Protein AF-A0A836XB30-F1 (afdb_monomer_lite)

Secondary structure (DSSP, 8-state):
------SS-------TT-----------SS-S----STTTSSEEE----EEEETTEEEE--EEE-TT--S-----

pLDDT: mean 78.63, std 13.52, range [43.88, 94.88]

Structure (mmCIF, N/CA/C/O backbone):
data_AF-A0A836XB30-F1
#
_entry.id   AF-A0A836XB30-F1
#
loop_
_atom_site.group_PDB
_atom_site.id
_atom_site.type_symbol
_atom_site.label_atom_id
_atom_site.label_alt_id
_atom_site.label_comp_id
_atom_site.label_asym_id
_atom_site.label_entity_id
_atom_site.label_seq_id
_atom_site.pdbx_PDB_ins_code
_atom_site.Cartn_x
_atom_site.Cartn_y
_atom_site.Cartn_z
_atom_site.occupancy
_atom_site.B_iso_or_equiv
_atom_site.auth_seq_id
_atom_site.auth_comp_id
_atom_site.auth_asym_id
_atom_site.auth_atom_id
_atom_site.pdbx_PDB_model_num
ATOM 1 N N . MET A 1 1 ? -18.069 14.012 15.178 1.00 45.69 1 MET A N 1
ATOM 2 C CA . MET A 1 1 ? -16.877 13.295 15.680 1.00 45.69 1 MET A CA 1
ATOM 3 C C . MET A 1 1 ? -15.965 13.072 14.484 1.00 45.69 1 MET A C 1
ATOM 5 O O . MET A 1 1 ? -16.397 12.404 13.559 1.00 45.69 1 MET A O 1
ATOM 9 N N . GLN A 1 2 ? -14.787 13.695 14.444 1.00 43.88 2 GLN A N 1
ATOM 10 C CA . GLN A 1 2 ? -13.771 13.429 13.418 1.00 43.88 2 GLN A CA 1
ATOM 11 C C . GLN A 1 2 ? -12.719 12.514 14.040 1.00 43.88 2 GLN A C 1
ATOM 13 O O . GLN A 1 2 ? -12.173 12.840 15.093 1.00 43.88 2 GLN A O 1
ATOM 18 N N . ILE A 1 3 ? -12.489 11.357 13.427 1.00 48.88 3 ILE A N 1
ATOM 19 C CA . ILE A 1 3 ? -11.457 10.406 13.840 1.00 48.88 3 ILE A CA 1
ATOM 20 C C . ILE A 1 3 ? -10.322 10.539 12.829 1.00 48.88 3 ILE A C 1
ATOM 22 O O . ILE A 1 3 ? -10.556 10.423 11.628 1.00 48.88 3 ILE A O 1
ATOM 26 N N . LEU A 1 4 ? -9.115 10.817 13.318 1.00 51.06 4 LEU A N 1
ATOM 27 C CA . LEU A 1 4 ? -7.903 10.848 12.508 1.00 51.06 4 LEU A CA 1
ATOM 28 C C . LEU A 1 4 ? -7.171 9.515 12.683 1.00 51.06 4 LEU A C 1
ATOM 30 O O . LEU A 1 4 ? -6.698 9.214 13.778 1.00 51.06 4 LEU A O 1
ATOM 34 N N . CYS A 1 5 ? -7.084 8.733 11.610 1.00 55.06 5 CYS A N 1
ATOM 35 C CA . CYS A 1 5 ? -6.362 7.463 11.570 1.00 55.06 5 CYS A CA 1
ATOM 36 C C . CYS A 1 5 ? -5.062 7.638 10.772 1.00 55.06 5 CYS A C 1
ATOM 38 O O . CYS A 1 5 ? -4.963 7.169 9.643 1.00 55.06 5 CYS A O 1
ATOM 40 N N . GLU A 1 6 ? -4.078 8.341 11.335 1.00 56.47 6 GLU A N 1
ATOM 41 C CA . GLU A 1 6 ? -2.762 8.516 10.709 1.00 56.47 6 GLU A CA 1
ATOM 42 C C . GLU A 1 6 ? -1.681 7.746 11.472 1.00 56.47 6 GLU A C 1
ATOM 44 O O . GLU A 1 6 ? -1.572 7.838 12.694 1.00 56.47 6 GLU A O 1
ATOM 49 N N . GLY A 1 7 ? -0.855 6.993 10.739 1.00 53.75 7 GLY A N 1
ATOM 50 C CA . GLY A 1 7 ? 0.304 6.285 11.295 1.00 53.75 7 GLY A CA 1
ATOM 51 C C . GLY A 1 7 ? 1.542 7.168 11.481 1.00 53.75 7 GLY A C 1
ATOM 52 O O . GLY A 1 7 ? 2.537 6.708 12.036 1.00 53.75 7 GLY A O 1
ATOM 53 N N . HIS A 1 8 ? 1.505 8.422 11.018 1.00 57.31 8 HIS A N 1
ATOM 54 C CA . HIS A 1 8 ? 2.653 9.323 11.026 1.00 57.31 8 HIS A CA 1
ATOM 55 C C . HIS A 1 8 ? 2.394 10.534 11.949 1.00 57.31 8 HIS A C 1
ATOM 57 O O . HIS A 1 8 ? 1.430 11.262 11.746 1.00 57.31 8 HIS A O 1
ATOM 63 N N . PRO A 1 9 ? 3.241 10.807 12.960 1.00 58.62 9 PRO A N 1
ATOM 64 C CA . PRO A 1 9 ? 2.904 11.719 14.063 1.00 58.62 9 PRO A CA 1
ATOM 65 C C . PRO A 1 9 ? 3.085 13.217 13.758 1.00 58.62 9 PRO A C 1
ATOM 67 O O . PRO A 1 9 ? 3.044 14.037 14.676 1.00 58.62 9 PRO A O 1
ATOM 70 N N . ARG A 1 10 ? 3.325 13.617 12.502 1.00 66.56 10 ARG A N 1
ATOM 71 C CA . ARG A 1 10 ? 3.534 15.038 12.166 1.00 66.56 10 ARG A CA 1
ATOM 72 C C . ARG A 1 10 ? 2.206 15.756 11.972 1.00 66.56 10 ARG A C 1
ATOM 74 O O . ARG A 1 10 ? 1.747 15.935 10.851 1.00 66.56 10 ARG A O 1
ATOM 81 N N . ILE A 1 11 ? 1.642 16.212 13.083 1.00 73.50 11 ILE A N 1
ATOM 82 C CA . ILE A 1 11 ? 0.399 16.979 13.113 1.00 73.50 11 ILE A CA 1
ATOM 83 C C . ILE A 1 11 ? 0.720 18.434 13.446 1.00 73.50 11 ILE A C 1
ATOM 85 O O . ILE A 1 11 ? 1.342 18.726 14.464 1.00 73.50 11 ILE A O 1
ATOM 89 N N . LEU A 1 12 ? 0.313 19.344 12.558 1.00 72.81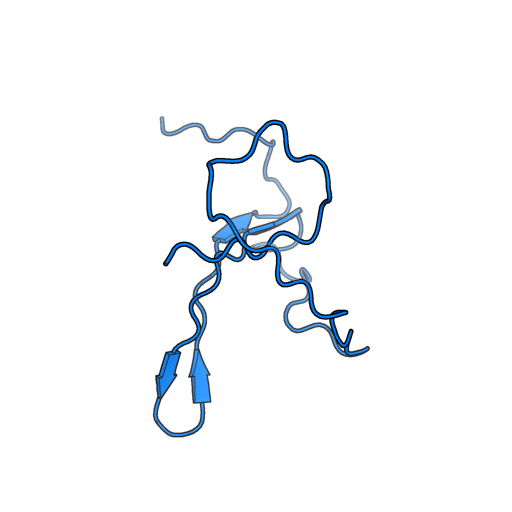 12 LEU A N 1
ATOM 90 C CA . LEU A 1 12 ? 0.659 20.770 12.625 1.00 72.81 12 LEU A CA 1
ATOM 91 C C . LEU A 1 12 ? -0.277 21.593 13.524 1.00 72.81 12 LEU A C 1
ATOM 93 O O . LEU A 1 12 ? 0.064 22.714 13.893 1.00 72.81 12 LEU A O 1
ATOM 97 N N . GLY A 1 13 ? -1.448 21.064 13.886 1.00 72.06 13 GLY A N 1
ATOM 98 C CA . GLY A 1 13 ? -2.413 21.771 14.726 1.00 72.06 13 GLY A CA 1
ATOM 99 C C . GLY A 1 13 ? -3.609 20.911 15.123 1.00 72.06 13 GLY A C 1
ATOM 100 O O . GLY A 1 13 ? -3.899 19.901 14.484 1.00 72.06 13 GLY A O 1
ATOM 101 N N . LEU A 1 14 ? -4.293 21.316 16.197 1.00 77.31 14 LEU A N 1
ATOM 102 C CA . LEU A 1 14 ? -5.437 20.607 16.772 1.00 77.31 14 LEU A CA 1
ATOM 103 C C . LEU A 1 14 ? -6.544 21.578 17.159 1.00 77.31 14 LEU A C 1
ATOM 105 O O . LEU A 1 14 ? -6.282 22.628 17.744 1.00 77.31 14 LEU A O 1
ATOM 109 N N . SER A 1 15 ? -7.789 21.204 16.875 1.00 81.56 15 SER A N 1
ATOM 110 C CA . SER A 1 15 ? -8.964 21.937 17.345 1.00 81.56 15 SER A CA 1
ATOM 111 C C . SER A 1 15 ? -9.357 21.510 18.763 1.00 81.56 15 SER A C 1
ATOM 113 O O . SER A 1 15 ? -9.110 20.378 19.187 1.00 81.56 15 SER A O 1
ATOM 115 N N . ALA A 1 16 ? -10.014 22.408 19.501 1.00 82.56 16 ALA A N 1
ATOM 116 C CA . ALA A 1 16 ? -10.546 22.095 20.824 1.00 82.56 16 ALA A CA 1
ATOM 117 C C . ALA A 1 16 ? -11.545 20.923 20.753 1.00 82.56 16 ALA A C 1
ATOM 119 O O . ALA A 1 16 ? -12.431 20.899 19.901 1.00 82.56 16 ALA A O 1
ATOM 120 N N . GLY A 1 17 ? -11.396 19.947 21.655 1.00 81.56 17 GLY A N 1
ATOM 121 C CA . GLY A 1 17 ? -12.248 18.752 21.713 1.00 81.56 17 GLY A CA 1
ATOM 122 C C . GLY A 1 17 ? -11.816 17.592 20.806 1.00 81.56 17 GLY A C 1
ATOM 123 O O . GLY A 1 17 ? -12.492 16.564 20.777 1.00 81.56 17 GLY A O 1
ATOM 124 N N . MET A 1 18 ? -10.697 17.717 20.085 1.00 77.00 18 MET A N 1
ATOM 125 C CA . MET A 1 18 ? -10.147 16.625 19.282 1.00 77.00 18 MET A CA 1
ATOM 126 C C . MET A 1 18 ? -9.564 15.522 20.181 1.00 77.00 18 MET A C 1
ATOM 128 O O . MET A 1 18 ? -8.876 15.804 21.164 1.00 77.00 18 MET A O 1
ATOM 132 N N . ARG A 1 19 ? -9.838 14.254 19.850 1.00 72.12 19 ARG A N 1
ATOM 133 C CA . ARG A 1 19 ? -9.325 13.085 20.578 1.00 72.12 19 ARG A CA 1
ATOM 134 C C . ARG A 1 19 ? -8.449 12.247 19.662 1.00 72.12 19 ARG A C 1
ATOM 136 O O . ARG A 1 19 ? -8.916 11.755 18.639 1.00 72.12 19 ARG A O 1
ATOM 143 N N . PHE A 1 20 ? -7.212 12.022 20.085 1.00 71.50 20 PHE A N 1
ATOM 144 C CA . PHE A 1 20 ? -6.340 11.051 19.444 1.00 71.50 20 PHE A CA 1
ATOM 145 C C . PHE A 1 20 ? -6.691 9.641 19.877 1.00 71.50 20 PHE A C 1
ATOM 147 O O . PHE A 1 20 ? -6.802 9.348 21.070 1.00 71.50 20 PHE A O 1
ATOM 154 N N . VAL A 1 21 ? -6.834 8.766 18.893 1.00 70.62 21 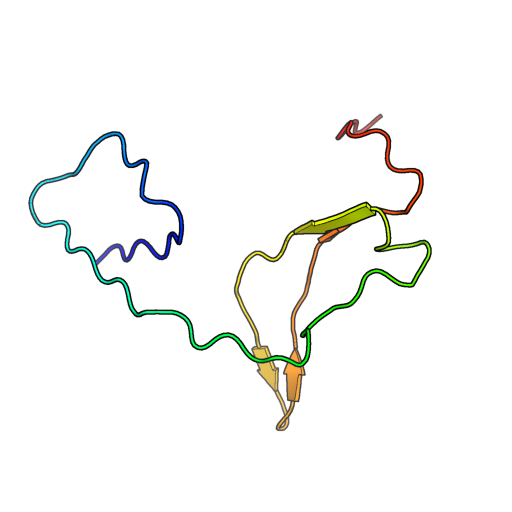VAL A N 1
ATOM 155 C CA . VAL A 1 21 ? -6.954 7.332 19.104 1.00 70.62 21 VAL A CA 1
ATOM 156 C C . VAL A 1 21 ? -5.976 6.684 18.142 1.00 70.62 21 VAL A C 1
ATOM 158 O O . VAL A 1 21 ? -6.215 6.655 16.941 1.00 70.62 21 VAL A O 1
ATOM 161 N N . SER A 1 22 ? -4.863 6.195 18.675 1.00 70.69 22 SER A N 1
ATOM 162 C CA . SER A 1 22 ? -3.925 5.366 17.930 1.00 70.69 22 SER A CA 1
ATOM 163 C C . SER A 1 22 ? -3.927 3.988 18.566 1.00 70.69 22 SER A C 1
ATOM 165 O O . SER A 1 22 ? -3.736 3.861 19.776 1.00 70.69 22 SER A O 1
ATOM 167 N N . HIS A 1 23 ? -4.192 2.970 17.758 1.00 70.38 23 HIS A N 1
ATOM 168 C CA . HIS A 1 23 ? -3.986 1.586 18.150 1.00 70.38 23 HIS A CA 1
ATOM 169 C C . HIS A 1 23 ? -2.720 1.105 17.449 1.00 70.38 23 HIS A C 1
ATOM 171 O O . HIS A 1 23 ? -2.571 1.376 16.253 1.00 70.38 23 HIS A O 1
ATOM 177 N N . PRO A 1 24 ? -1.811 0.407 18.150 1.00 71.19 24 PRO A N 1
ATOM 178 C CA . PRO A 1 24 ? -0.669 -0.197 17.486 1.00 71.19 24 PRO A CA 1
ATOM 179 C C . PRO A 1 24 ? -1.189 -1.136 16.388 1.00 71.19 24 PRO A C 1
ATOM 181 O O . PRO A 1 24 ? -2.030 -1.994 16.679 1.00 71.19 24 PRO A O 1
ATOM 184 N N . PRO A 1 25 ? -0.747 -0.973 15.129 1.00 74.44 25 PRO A N 1
ATOM 185 C CA . PRO A 1 25 ? -1.174 -1.868 14.072 1.00 74.44 25 PRO A CA 1
ATOM 186 C C . PRO A 1 25 ? -0.636 -3.268 14.367 1.00 74.44 25 PRO A C 1
ATOM 188 O O . PRO A 1 25 ? 0.544 -3.443 14.677 1.00 74.44 25 PRO A O 1
ATOM 191 N N . HIS A 1 26 ? -1.492 -4.278 14.248 1.00 79.50 26 HIS A N 1
ATOM 192 C CA . HIS A 1 26 ? -1.022 -5.652 14.175 1.00 79.50 26 HIS A CA 1
ATOM 193 C C . HIS A 1 26 ? -0.531 -5.909 12.749 1.00 79.50 26 HIS A C 1
ATOM 195 O O . HIS A 1 26 ? -1.331 -6.059 11.826 1.00 79.50 26 HIS A O 1
ATOM 201 N N . VAL A 1 27 ? 0.788 -5.922 12.567 1.00 80.56 27 VAL A N 1
ATOM 202 C CA . VAL A 1 27 ? 1.404 -6.171 11.261 1.00 80.56 27 VAL A CA 1
ATOM 203 C C . VAL A 1 27 ? 1.441 -7.676 11.006 1.00 80.56 27 VAL A C 1
ATOM 205 O O . VAL A 1 27 ? 2.149 -8.418 11.688 1.00 80.56 27 VAL A O 1
ATOM 208 N N . CYS A 1 28 ? 0.672 -8.133 10.021 1.00 84.06 28 CYS A N 1
ATOM 209 C CA . CYS A 1 28 ? 0.751 -9.505 9.529 1.00 84.06 28 CYS A CA 1
ATOM 210 C C . CYS A 1 28 ? 2.013 -9.685 8.673 1.00 84.06 28 CYS A C 1
ATOM 212 O O . CYS A 1 28 ? 2.402 -8.774 7.946 1.00 84.06 28 CYS A O 1
ATOM 214 N N . LYS A 1 29 ? 2.648 -10.864 8.750 1.00 88.69 29 LYS A N 1
ATOM 215 C CA . LYS A 1 29 ? 3.802 -11.199 7.894 1.00 88.69 29 LYS A CA 1
ATOM 216 C C . LYS A 1 29 ? 3.411 -11.354 6.427 1.00 88.69 29 LYS A C 1
ATOM 218 O O . LYS A 1 29 ? 4.213 -11.044 5.558 1.00 88.69 29 LYS A O 1
ATOM 223 N N . GLU A 1 30 ? 2.200 -11.846 6.186 1.00 89.19 30 GLU A N 1
ATOM 224 C CA . GLU A 1 30 ? 1.667 -12.016 4.842 1.00 89.19 30 GLU A CA 1
ATOM 225 C C . GLU A 1 30 ? 1.192 -10.654 4.310 1.00 89.19 30 GLU A C 1
ATOM 227 O O . GLU A 1 30 ? 0.317 -10.036 4.934 1.00 89.19 30 GLU A O 1
ATOM 232 N N . PRO A 1 31 ? 1.760 -10.154 3.202 1.00 83.38 31 PRO A N 1
ATOM 233 C CA . PRO A 1 31 ? 1.313 -8.909 2.596 1.00 83.38 31 PRO A CA 1
ATOM 234 C C . PRO A 1 31 ? -0.089 -9.072 1.990 1.00 83.38 31 PRO A C 1
ATOM 236 O O . PRO A 1 31 ? -0.430 -10.110 1.433 1.00 83.38 31 PRO A O 1
ATOM 239 N N . VAL A 1 32 ? -0.909 -8.021 2.077 1.00 80.94 32 VAL A N 1
ATOM 240 C CA . VAL A 1 32 ? -2.246 -7.998 1.448 1.00 80.94 32 VAL A CA 1
ATOM 241 C C . VAL A 1 32 ? -2.142 -7.845 -0.073 1.00 80.94 32 VAL A C 1
ATOM 243 O O . VAL A 1 32 ? -2.954 -8.403 -0.805 1.00 80.94 32 VAL A O 1
ATOM 246 N N . LEU A 1 33 ? -1.150 -7.084 -0.538 1.00 80.50 33 LEU A N 1
ATOM 247 C CA . LEU A 1 33 ? -0.831 -6.854 -1.944 1.00 80.50 33 LEU A CA 1
ATOM 248 C C . LEU A 1 33 ? 0.686 -6.940 -2.117 1.00 80.50 33 LEU A C 1
ATOM 250 O O . LEU A 1 33 ? 1.428 -6.440 -1.268 1.00 80.50 33 LEU A O 1
ATOM 254 N N . VAL A 1 34 ? 1.129 -7.546 -3.215 1.00 85.81 34 VAL A N 1
ATOM 255 C CA . VAL A 1 34 ? 2.537 -7.594 -3.623 1.00 85.81 34 VAL A CA 1
ATOM 256 C C . VAL A 1 34 ? 2.610 -7.073 -5.050 1.00 85.81 34 VAL A C 1
ATOM 258 O O . VAL A 1 34 ? 1.903 -7.584 -5.914 1.00 85.81 34 VAL A O 1
ATOM 261 N N . GLY A 1 35 ? 3.432 -6.050 -5.280 1.00 87.31 35 GLY A N 1
ATOM 262 C CA . GLY A 1 35 ? 3.662 -5.493 -6.611 1.00 87.31 35 GLY A CA 1
ATOM 263 C C . GLY A 1 35 ? 4.572 -6.404 -7.424 1.00 87.31 35 GLY A C 1
ATOM 264 O O . GLY A 1 35 ? 5.765 -6.155 -7.504 1.00 87.31 35 GLY A O 1
ATOM 265 N N . GLU A 1 36 ? 4.041 -7.506 -7.954 1.00 90.25 36 GLU A N 1
ATOM 266 C CA . GLU A 1 36 ? 4.809 -8.453 -8.785 1.00 90.25 36 GLU A CA 1
ATOM 267 C C . GLU A 1 36 ? 4.422 -8.379 -10.267 1.00 90.25 36 GLU A C 1
ATOM 269 O O . GLU A 1 36 ? 5.024 -9.046 -11.116 1.00 90.25 36 GLU A O 1
ATOM 274 N N . THR A 1 37 ? 3.407 -7.581 -10.607 1.00 90.75 37 THR A N 1
ATOM 275 C CA . THR A 1 37 ? 2.918 -7.443 -11.978 1.00 90.75 37 THR A CA 1
ATOM 276 C C . THR A 1 37 ? 3.366 -6.122 -12.576 1.00 90.75 37 THR A C 1
ATOM 278 O O . THR A 1 37 ? 3.648 -5.163 -11.871 1.00 90.75 37 THR A O 1
ATOM 281 N N . PHE A 1 38 ? 3.363 -6.022 -13.907 1.00 94.12 38 PHE A N 1
ATOM 282 C CA . PHE A 1 38 ? 3.652 -4.750 -14.571 1.00 94.12 38 PHE A CA 1
ATOM 283 C C . PHE A 1 38 ? 2.758 -3.598 -14.079 1.00 94.12 38 PHE A C 1
ATOM 285 O O . PHE A 1 38 ? 3.213 -2.465 -14.091 1.00 94.12 38 PHE A O 1
ATOM 292 N N . ILE A 1 39 ? 1.521 -3.875 -13.652 1.00 92.19 39 ILE A N 1
ATOM 293 C CA . ILE A 1 39 ? 0.518 -2.862 -13.296 1.00 92.19 39 ILE A CA 1
ATOM 294 C C . ILE A 1 39 ? 0.758 -2.242 -11.911 1.00 92.19 39 ILE A C 1
ATOM 296 O O . ILE A 1 39 ? 0.321 -1.117 -11.688 1.00 92.19 39 ILE A O 1
ATOM 300 N N . ASP A 1 40 ? 1.431 -2.944 -10.997 1.00 90.19 40 ASP A N 1
ATOM 301 C CA . ASP A 1 40 ? 1.574 -2.553 -9.587 1.00 90.19 40 ASP A CA 1
ATOM 302 C C . ASP A 1 40 ? 3.015 -2.582 -9.049 1.00 90.19 40 ASP A C 1
ATOM 304 O O . ASP A 1 40 ? 3.226 -2.317 -7.865 1.00 90.19 40 ASP A O 1
ATOM 308 N N . ASP A 1 41 ? 4.007 -2.853 -9.904 1.00 92.00 41 ASP A N 1
ATOM 309 C CA . ASP A 1 41 ? 5.427 -2.953 -9.524 1.00 92.00 41 ASP A CA 1
ATOM 310 C C . ASP A 1 41 ? 6.016 -1.636 -8.988 1.00 92.00 41 ASP A C 1
ATOM 312 O O . ASP A 1 41 ? 6.902 -1.645 -8.138 1.00 92.00 41 ASP A O 1
ATOM 316 N N . PHE A 1 42 ? 5.537 -0.479 -9.464 1.00 91.31 42 PHE A N 1
ATOM 317 C CA . PHE A 1 42 ? 6.003 0.808 -8.930 1.00 91.31 42 PHE A CA 1
ATOM 318 C C . PHE A 1 42 ? 5.387 1.094 -7.557 1.00 91.31 42 PHE A C 1
ATOM 320 O O . PHE A 1 42 ? 6.025 1.689 -6.686 1.00 91.31 42 PHE A O 1
ATOM 327 N N . GLY A 1 43 ? 4.145 0.656 -7.345 1.00 88.81 43 GLY A N 1
ATOM 328 C CA . GLY A 1 43 ? 3.479 0.713 -6.053 1.00 88.81 43 GLY A CA 1
ATOM 329 C C . GLY A 1 43 ? 1.967 0.847 -6.159 1.00 88.81 43 GLY A C 1
ATOM 330 O O . GLY A 1 43 ? 1.364 0.739 -7.227 1.00 88.81 43 GLY A O 1
ATOM 331 N N . CYS A 1 44 ? 1.336 1.129 -5.020 1.00 87.19 44 CYS A N 1
ATOM 332 C CA . CYS A 1 44 ? -0.094 1.389 -4.954 1.00 87.19 44 CYS A CA 1
ATOM 333 C C . CYS A 1 44 ? -0.449 2.440 -3.897 1.00 87.19 44 CYS A C 1
ATOM 335 O O . CYS A 1 44 ? 0.268 2.629 -2.913 1.00 87.19 44 CYS A O 1
ATOM 337 N N . SER A 1 45 ? -1.586 3.103 -4.100 1.00 84.38 45 SER A N 1
ATOM 338 C CA . SER A 1 45 ? -2.260 3.907 -3.086 1.00 84.38 45 SER A CA 1
ATOM 339 C C . SER A 1 45 ? -3.528 3.195 -2.646 1.00 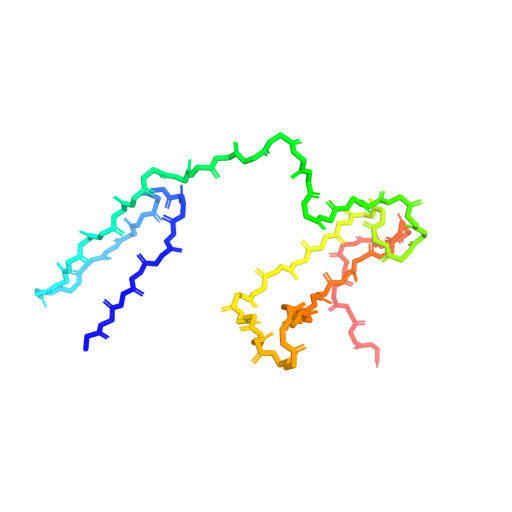84.38 45 SER A C 1
ATOM 341 O O . SER A 1 45 ? -4.383 2.827 -3.460 1.00 84.38 45 SER A O 1
ATOM 343 N N . ILE A 1 46 ? -3.650 3.009 -1.336 1.00 77.38 46 ILE A N 1
ATOM 344 C CA . ILE A 1 46 ? -4.795 2.365 -0.706 1.00 77.38 46 ILE A CA 1
ATOM 345 C C . ILE A 1 46 ? -5.493 3.423 0.145 1.00 77.38 46 ILE A C 1
ATOM 347 O O . ILE A 1 46 ? -4.986 3.819 1.194 1.00 77.38 46 ILE A O 1
ATOM 351 N N . TYR A 1 47 ? -6.669 3.874 -0.296 1.00 66.44 47 TYR A N 1
ATOM 352 C CA . TYR A 1 47 ? -7.534 4.738 0.504 1.00 66.44 47 TYR A CA 1
ATOM 353 C C . TYR A 1 47 ? -8.712 3.919 1.041 1.00 66.44 47 TYR A C 1
ATOM 355 O O . TYR A 1 47 ? -9.501 3.345 0.292 1.00 66.44 47 TYR A O 1
ATOM 363 N N . GLY A 1 48 ? -8.750 3.779 2.367 1.00 67.12 48 GLY A N 1
ATOM 364 C CA . GLY A 1 48 ? -9.382 2.650 3.043 1.00 67.12 48 GLY A CA 1
ATOM 365 C C . GLY A 1 48 ? -10.904 2.710 3.117 1.00 67.12 48 GLY A C 1
ATOM 366 O O . GLY A 1 48 ? -11.477 3.265 4.051 1.00 67.12 48 GLY A O 1
ATOM 367 N N . SER A 1 49 ? -11.568 2.029 2.191 1.00 72.31 49 SER A N 1
ATOM 368 C CA . SER A 1 49 ? -12.878 1.426 2.432 1.00 72.31 49 SER A CA 1
ATOM 369 C C . SER A 1 49 ? -12.898 0.045 1.793 1.00 72.31 49 SER A C 1
ATOM 371 O O . SER A 1 49 ? -12.666 -0.105 0.597 1.00 72.31 49 SER A O 1
ATOM 373 N N . VAL A 1 50 ? -13.143 -0.975 2.612 1.00 82.62 50 VAL A N 1
ATOM 374 C CA . VAL A 1 50 ? -13.256 -2.367 2.170 1.00 82.62 50 VAL A CA 1
ATOM 375 C C . VAL A 1 50 ? -14.722 -2.762 2.293 1.00 82.62 50 VAL A C 1
ATOM 377 O O . VAL A 1 50 ? -15.325 -2.602 3.354 1.00 82.62 50 VAL A O 1
ATOM 380 N N . LEU A 1 51 ? -15.304 -3.277 1.214 1.00 88.69 51 LEU A N 1
ATOM 381 C CA . LEU A 1 51 ? -16.663 -3.808 1.209 1.00 88.69 51 LEU 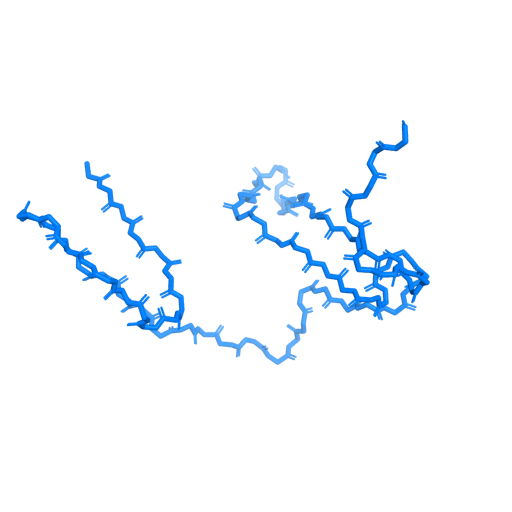A CA 1
ATOM 382 C C . LEU A 1 51 ? -16.633 -5.278 1.631 1.00 88.69 51 LEU A C 1
ATOM 384 O O . LEU A 1 51 ? -15.891 -6.068 1.052 1.00 88.69 51 LEU A O 1
ATOM 388 N N . HIS A 1 52 ? -17.462 -5.659 2.601 1.00 90.69 52 HIS A N 1
ATOM 389 C CA . HIS A 1 52 ? -17.727 -7.064 2.899 1.00 90.69 52 HIS A CA 1
ATOM 390 C C . HIS A 1 52 ? -19.015 -7.498 2.190 1.00 90.69 52 HIS A C 1
ATOM 392 O O . HIS A 1 52 ? -20.104 -7.053 2.547 1.00 90.69 52 HIS A O 1
ATOM 398 N N . ASP A 1 53 ? -18.882 -8.349 1.177 1.00 94.06 53 ASP A N 1
ATOM 399 C CA . ASP A 1 53 ? -19.967 -8.790 0.300 1.00 94.06 53 ASP A CA 1
ATOM 400 C C . ASP A 1 53 ? -19.871 -10.307 0.076 1.00 94.06 53 ASP A C 1
ATOM 402 O O . ASP A 1 53 ? -18.848 -10.816 -0.385 1.00 94.06 53 ASP A O 1
ATOM 406 N N . GLY A 1 54 ? -20.920 -11.044 0.455 1.00 93.06 54 GLY A N 1
ATOM 407 C CA . GLY A 1 54 ? -20.988 -12.499 0.268 1.00 93.06 54 GLY A CA 1
ATOM 408 C C . GLY A 1 54 ? -19.862 -13.290 0.949 1.00 93.06 54 GLY A C 1
ATOM 409 O O . GLY A 1 54 ? -19.394 -14.283 0.394 1.00 93.06 54 GLY A O 1
ATOM 410 N N . GLY A 1 55 ? -19.381 -12.842 2.115 1.00 93.06 55 GLY A N 1
ATOM 411 C CA . GLY A 1 55 ? -18.265 -13.485 2.824 1.00 93.06 55 GLY A CA 1
ATOM 412 C C . GLY A 1 55 ? -16.883 -13.164 2.244 1.00 93.06 55 GLY A C 1
ATOM 413 O O . GLY A 1 55 ? -15.904 -13.822 2.592 1.00 93.06 55 GLY A O 1
ATOM 414 N N . ARG A 1 56 ? -16.790 -12.186 1.333 1.00 91.69 56 ARG A N 1
ATOM 415 C CA . ARG A 1 56 ? -15.534 -11.731 0.730 1.00 91.69 56 ARG A CA 1
ATOM 416 C C . ARG A 1 56 ? -15.306 -10.258 1.023 1.00 91.69 56 ARG A C 1
ATOM 418 O O . ARG A 1 56 ? -16.209 -9.437 0.890 1.00 91.69 56 ARG A O 1
ATOM 425 N N . PHE A 1 57 ? -14.072 -9.929 1.380 1.00 88.31 57 PHE A N 1
ATOM 426 C CA . PHE A 1 57 ? -13.612 -8.550 1.455 1.00 88.31 57 PHE A CA 1
ATOM 427 C C . PHE A 1 57 ? -13.170 -8.087 0.065 1.00 88.31 57 PHE A C 1
ATOM 429 O O . PHE A 1 57 ? -12.423 -8.786 -0.620 1.00 88.31 57 PHE A O 1
ATOM 436 N N . ARG A 1 58 ? -13.656 -6.924 -0.363 1.00 88.00 58 ARG A N 1
ATOM 437 C CA . ARG A 1 58 ? -13.361 -6.304 -1.657 1.00 88.00 58 ARG A CA 1
ATOM 438 C C . ARG A 1 58 ? -12.799 -4.913 -1.428 1.00 88.00 58 ARG A C 1
ATOM 440 O O . ARG A 1 58 ? -13.357 -4.140 -0.653 1.00 88.00 58 ARG A O 1
ATOM 447 N N . MET A 1 59 ? -11.721 -4.597 -2.125 1.00 86.75 59 MET A N 1
ATOM 448 C CA . MET A 1 59 ? -11.044 -3.312 -2.042 1.00 86.75 59 MET A CA 1
ATOM 449 C C . MET A 1 59 ? -10.698 -2.854 -3.452 1.00 86.75 59 MET A C 1
ATOM 451 O O . MET A 1 59 ? -10.283 -3.663 -4.281 1.00 86.75 59 MET A O 1
ATOM 455 N N . TRP A 1 60 ? -10.858 -1.561 -3.699 1.00 86.62 60 TRP A N 1
ATOM 456 C CA . TRP A 1 60 ? -10.309 -0.900 -4.873 1.00 86.62 60 TRP A CA 1
ATOM 457 C C . TRP A 1 60 ? -9.054 -0.164 -4.437 1.00 86.62 60 TRP A C 1
ATOM 459 O O . TRP A 1 60 ? -9.023 0.437 -3.363 1.00 86.62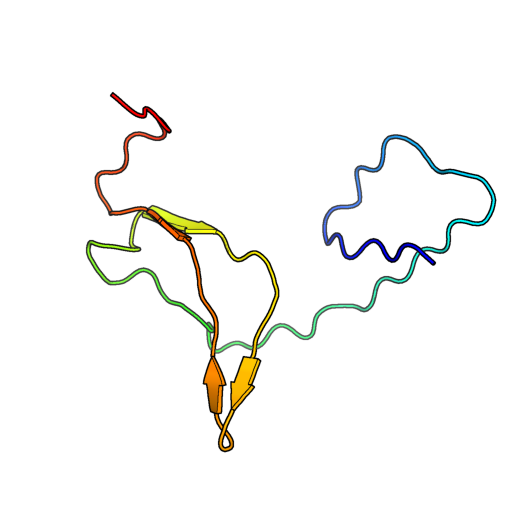 60 TRP A O 1
ATOM 469 N N . TYR A 1 61 ? -8.020 -0.240 -5.258 1.00 85.00 61 TYR A N 1
ATOM 470 C CA . TYR A 1 61 ? -6.753 0.427 -5.020 1.00 85.00 61 TYR A CA 1
ATOM 471 C C . TYR A 1 61 ? -6.269 1.046 -6.326 1.00 85.00 61 TYR A C 1
ATOM 473 O O . TYR A 1 61 ? -6.590 0.559 -7.412 1.00 85.00 61 TYR A O 1
ATOM 481 N N . GLN A 1 62 ? -5.525 2.140 -6.208 1.00 87.62 62 GLN A N 1
ATOM 482 C CA . GLN A 1 62 ? -4.805 2.715 -7.335 1.00 87.62 62 GLN A CA 1
ATOM 483 C C . GLN A 1 62 ? -3.452 2.019 -7.416 1.00 87.62 62 GLN A C 1
ATOM 485 O O . GLN A 1 62 ? -2.748 1.947 -6.411 1.00 87.62 62 GLN A O 1
ATOM 490 N N . ALA A 1 63 ? -3.102 1.504 -8.588 1.00 89.88 63 ALA A N 1
ATOM 491 C CA . ALA A 1 63 ? -1.802 0.911 -8.860 1.00 89.88 63 ALA A CA 1
ATOM 492 C C . ALA A 1 63 ? -1.018 1.815 -9.811 1.00 89.88 63 ALA A C 1
ATOM 494 O O . ALA A 1 63 ? -1.614 2.458 -10.681 1.00 89.88 63 ALA A O 1
ATOM 495 N N . TRP A 1 64 ? 0.297 1.853 -9.638 1.00 91.62 64 TRP A N 1
ATOM 496 C CA . TRP A 1 64 ? 1.207 2.495 -10.572 1.00 91.62 64 TRP A CA 1
ATOM 497 C C . TRP A 1 64 ? 2.033 1.426 -11.284 1.00 91.62 64 TRP A C 1
ATOM 499 O O . TRP A 1 64 ? 2.655 0.592 -10.612 1.00 91.62 64 TRP A O 1
ATOM 509 N N . PRO A 1 65 ? 2.049 1.440 -12.628 1.00 93.44 65 PRO A N 1
ATOM 510 C CA . PRO A 1 65 ? 2.789 0.455 -13.388 1.00 93.44 65 PRO A CA 1
ATOM 511 C C . PRO A 1 65 ? 4.294 0.650 -13.227 1.00 93.44 65 PRO A C 1
ATOM 513 O O . PRO A 1 65 ? 4.756 1.733 -12.879 1.00 93.44 65 PRO A O 1
ATOM 516 N N . ARG A 1 66 ? 5.067 -0.397 -13.522 1.00 94.62 66 ARG A N 1
ATOM 517 C CA . ARG A 1 66 ? 6.535 -0.430 -13.405 1.00 94.62 66 ARG A CA 1
ATOM 518 C C . ARG A 1 66 ? 7.235 0.783 -14.023 1.00 94.62 66 ARG A C 1
ATOM 520 O O . ARG A 1 66 ? 8.267 1.211 -13.516 1.00 94.62 66 ARG A O 1
ATOM 527 N N . ASP A 1 67 ? 6.722 1.277 -15.141 1.00 94.88 67 ASP A N 1
ATOM 528 C CA . ASP A 1 67 ? 7.289 2.377 -15.921 1.00 94.88 67 ASP A CA 1
ATOM 529 C C . ASP A 1 67 ? 6.683 3.747 -15.584 1.00 94.88 67 ASP A C 1
ATOM 531 O O . ASP A 1 67 ? 6.929 4.715 -16.303 1.00 94.88 67 ASP A O 1
ATOM 535 N N . TYR A 1 68 ? 5.926 3.849 -14.488 1.00 91.88 68 TYR A N 1
ATOM 536 C CA . TYR A 1 68 ? 5.411 5.121 -14.004 1.00 91.88 68 TYR A CA 1
ATOM 537 C C . TYR A 1 68 ? 6.555 6.097 -13.695 1.00 91.88 68 TYR A C 1
ATOM 539 O O . TYR A 1 68 ? 7.500 5.781 -12.970 1.00 91.88 68 TYR A O 1
ATOM 547 N N . ASP A 1 69 ? 6.458 7.308 -14.240 1.00 90.94 69 ASP A N 1
ATOM 548 C CA . ASP A 1 69 ? 7.504 8.333 -14.183 1.00 90.94 69 ASP A CA 1
ATOM 549 C C . ASP A 1 69 ? 7.338 9.319 -13.014 1.00 90.94 69 ASP A C 1
ATOM 551 O O . ASP A 1 69 ? 8.103 10.277 -12.879 1.00 90.94 69 ASP A O 1
ATOM 555 N N . GLY A 1 70 ? 6.348 9.084 -12.149 1.00 85.81 70 GLY A N 1
ATOM 556 C CA . GLY A 1 70 ? 6.038 9.961 -11.023 1.00 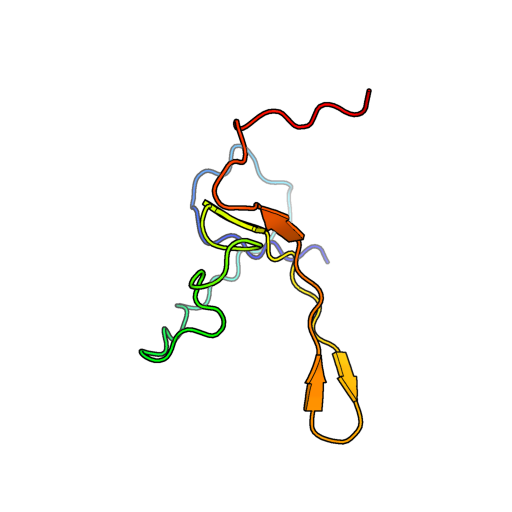85.81 70 GLY A CA 1
ATOM 557 C C . GLY A 1 70 ? 5.223 11.201 -11.396 1.00 85.81 70 GLY A C 1
ATOM 558 O O . GLY A 1 70 ? 5.030 12.057 -10.530 1.00 85.81 70 GLY A O 1
ATOM 559 N N . SER A 1 71 ? 4.755 11.323 -12.642 1.00 84.50 71 SER A N 1
ATOM 560 C CA . SER A 1 71 ? 3.923 12.439 -13.082 1.00 84.50 71 SER A CA 1
ATOM 561 C C . SER A 1 71 ? 2.448 12.040 -13.215 1.00 84.50 71 SER A C 1
ATOM 563 O O . SER A 1 71 ? 2.061 11.231 -14.053 1.00 84.50 71 SER A O 1
ATOM 565 N N . ASP A 1 72 ? 1.586 12.668 -12.412 1.00 69.56 72 ASP A N 1
ATOM 566 C CA . ASP A 1 72 ? 0.132 12.621 -12.612 1.00 69.56 72 ASP A CA 1
ATOM 567 C C . ASP A 1 72 ? -0.249 13.657 -13.682 1.00 69.56 72 ASP A C 1
ATOM 569 O O . ASP A 1 72 ? -0.758 14.742 -13.385 1.00 69.56 72 ASP A O 1
ATOM 573 N N . SER A 1 73 ? 0.063 13.363 -14.945 1.00 66.25 73 SER A N 1
ATOM 574 C CA . SER A 1 73 ? -0.311 14.219 -16.071 1.00 66.25 73 SER A CA 1
ATOM 575 C C . SER A 1 73 ? -1.507 13.632 -16.827 1.00 66.25 73 SER A C 1
ATOM 577 O O . SER A 1 73 ? -1.419 12.617 -17.511 1.00 66.25 73 SER A O 1
ATOM 579 N N . LEU A 1 74 ? -2.662 14.288 -16.692 1.00 57.28 74 LEU A N 1
ATOM 580 C CA . LEU A 1 74 ? -3.780 14.122 -17.618 1.00 57.28 74 LEU A CA 1
ATOM 581 C C . LEU A 1 74 ? -3.464 14.996 -18.834 1.00 57.28 74 LEU A C 1
ATOM 583 O O . LEU A 1 74 ? -3.551 16.221 -18.739 1.00 57.28 74 LEU A O 1
ATOM 587 N N . ALA A 1 75 ? -3.015 14.378 -19.926 1.00 49.81 75 ALA A N 1
ATOM 588 C CA . ALA A 1 75 ? -2.927 15.059 -21.217 1.00 49.81 75 ALA A CA 1
ATOM 589 C C . ALA A 1 75 ? -4.323 15.445 -21.729 1.00 49.81 75 ALA A C 1
ATOM 591 O O . ALA A 1 75 ? -5.268 14.644 -21.531 1.00 49.81 75 ALA A O 1
#

Radius of gyration: 16.86 Å; chains: 1; bounding box: 28×36×43 Å

Sequence (75 aa):
MQILCEGHPRILGLSAGMRFVSHPPHVCKEPVLVGETFIDDFGCSIYGSVLHDGGRFRMWYQAWPRDYDGSDSLA

Foldseek 3Di:
DDADADPDPDDPDDDPPDDHDYDPDPDDPDDPDDQPDQFAVVHKAFDDDWDCDPNDTHGDIHGHGPPRPPDPDDD